Protein AF-A0A964ZCS0-F1 (afdb_monomer_lite)

Structure (mmCIF, N/CA/C/O backbone):
data_AF-A0A964ZCS0-F1
#
_entry.id   AF-A0A964ZCS0-F1
#
loop_
_atom_site.group_PDB
_atom_site.id
_atom_site.type_symbol
_atom_site.label_atom_id
_atom_site.label_alt_id
_atom_site.label_comp_id
_atom_site.label_asym_id
_atom_site.label_entity_id
_atom_site.label_seq_id
_atom_site.pdbx_PDB_ins_code
_atom_site.Cartn_x
_atom_site.Cartn_y
_atom_site.Cartn_z
_atom_site.occupancy
_atom_site.B_iso_or_equiv
_atom_site.auth_seq_id
_atom_site.auth_comp_id
_atom_site.auth_asym_id
_atom_site.auth_atom_id
_atom_site.pdbx_PDB_model_num
ATOM 1 N N . MET A 1 1 ? 7.874 3.738 20.735 1.00 86.56 1 MET A N 1
ATOM 2 C CA . MET A 1 1 ? 7.800 5.073 21.381 1.00 86.56 1 MET A CA 1
ATOM 3 C C . MET A 1 1 ? 7.587 6.123 20.305 1.00 86.56 1 MET A C 1
ATOM 5 O O . MET A 1 1 ? 8.047 5.892 19.193 1.00 86.56 1 MET A O 1
ATOM 9 N N . THR A 1 2 ? 6.931 7.241 20.609 1.00 87.62 2 THR A N 1
ATOM 10 C CA . THR A 1 2 ? 6.840 8.376 19.676 1.00 87.62 2 THR A CA 1
ATOM 11 C C . THR A 1 2 ? 7.789 9.468 20.145 1.00 87.62 2 THR A C 1
ATOM 13 O O . THR A 1 2 ? 7.689 9.924 21.282 1.00 87.62 2 THR A O 1
ATOM 16 N N . VAL A 1 3 ? 8.724 9.862 19.288 1.00 92.19 3 VAL A N 1
ATOM 17 C 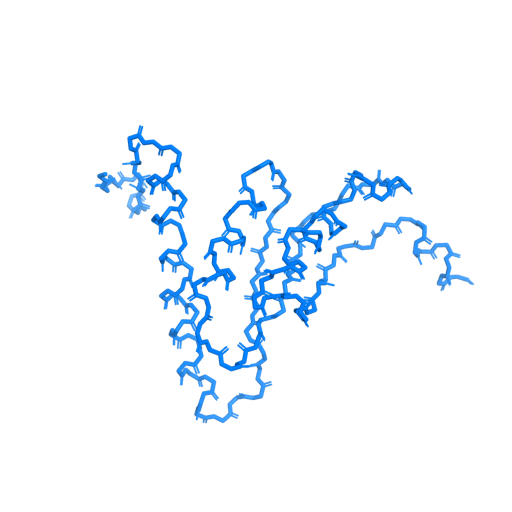CA . VAL A 1 3 ? 9.608 11.017 19.491 1.00 92.19 3 VAL A CA 1
ATOM 18 C C . VAL A 1 3 ? 9.219 12.117 18.509 1.00 92.19 3 VAL A C 1
ATOM 20 O O . VAL A 1 3 ? 8.505 11.849 17.549 1.00 92.19 3 VAL A O 1
ATOM 23 N N . HIS A 1 4 ? 9.665 13.350 18.733 1.00 93.94 4 HIS A N 1
ATOM 24 C CA . HIS A 1 4 ? 9.424 14.449 17.798 1.00 93.94 4 HIS A CA 1
ATOM 25 C C . HIS A 1 4 ? 10.750 14.909 17.195 1.00 93.94 4 HIS A C 1
ATOM 27 O O . HIS A 1 4 ? 11.667 15.268 17.932 1.00 93.94 4 HIS A O 1
ATOM 33 N N . ILE A 1 5 ? 10.850 14.911 15.865 1.00 92.12 5 ILE A N 1
ATOM 34 C CA . ILE A 1 5 ? 12.008 15.434 15.127 1.00 92.12 5 ILE A CA 1
ATOM 35 C C . ILE A 1 5 ? 11.537 16.659 14.349 1.00 92.12 5 ILE A C 1
ATOM 37 O O . ILE A 1 5 ? 10.645 16.549 13.514 1.00 92.12 5 ILE A O 1
ATOM 41 N N . ALA A 1 6 ? 12.092 17.837 14.658 1.00 93.19 6 ALA A N 1
ATOM 42 C CA . ALA A 1 6 ? 11.675 19.115 14.063 1.00 93.19 6 ALA A CA 1
ATOM 43 C C . ALA A 1 6 ? 10.144 19.353 14.112 1.00 93.19 6 ALA A C 1
ATOM 45 O O . ALA A 1 6 ? 9.550 19.857 13.165 1.00 93.19 6 ALA A O 1
ATOM 46 N N . GLY A 1 7 ? 9.492 18.938 15.205 1.00 91.25 7 GLY A N 1
ATOM 47 C CA . GLY A 1 7 ? 8.036 19.041 15.382 1.00 91.25 7 GLY A CA 1
ATOM 48 C C . GLY A 1 7 ? 7.213 17.931 14.715 1.00 91.25 7 GLY A C 1
ATOM 49 O O . GLY A 1 7 ? 6.015 17.848 14.956 1.00 91.25 7 GLY A O 1
ATOM 50 N N . THR A 1 8 ? 7.837 17.041 13.940 1.00 89.69 8 THR A N 1
ATOM 51 C CA . THR A 1 8 ? 7.158 15.915 13.282 1.00 89.69 8 THR A CA 1
ATOM 52 C C . THR A 1 8 ? 7.147 14.688 14.197 1.00 89.69 8 THR A C 1
ATOM 54 O O . THR A 1 8 ? 8.209 14.335 14.723 1.00 89.69 8 THR A O 1
ATOM 57 N N . PRO A 1 9 ? 5.998 14.014 14.396 1.00 88.81 9 PRO A N 1
ATOM 58 C CA . PRO A 1 9 ? 5.947 12.775 15.159 1.00 88.81 9 PRO A CA 1
ATOM 59 C C . PRO A 1 9 ? 6.680 11.654 14.413 1.00 88.81 9 PRO A C 1
ATOM 61 O O . PRO A 1 9 ? 6.459 11.416 13.228 1.00 88.81 9 PRO A O 1
ATOM 64 N N . VAL A 1 10 ? 7.552 10.947 15.124 1.00 90.50 10 VAL A N 1
ATOM 65 C CA . VAL A 1 10 ? 8.344 9.827 14.615 1.00 90.50 10 VAL A CA 1
ATOM 66 C C . VAL A 1 10 ? 8.138 8.628 15.526 1.00 90.50 10 VAL A C 1
ATOM 68 O O . VAL A 1 10 ? 8.462 8.659 16.716 1.00 90.50 10 VAL A O 1
ATOM 71 N N . HIS A 1 11 ? 7.613 7.547 14.961 1.00 90.56 11 HIS A N 1
ATOM 72 C CA . HIS A 1 11 ? 7.445 6.286 15.669 1.00 90.56 11 HIS A CA 1
ATOM 73 C C . HIS A 1 11 ? 8.723 5.449 15.587 1.00 90.56 11 HIS A C 1
ATOM 75 O O . HIS A 1 11 ? 9.178 5.087 14.506 1.00 90.56 11 HIS A O 1
ATOM 81 N N . VAL A 1 12 ? 9.282 5.107 16.748 1.00 92.50 12 VAL A N 1
ATOM 82 C CA . VAL A 1 12 ? 10.422 4.192 16.878 1.00 92.50 12 VAL A CA 1
ATOM 83 C C . VAL A 1 12 ? 9.922 2.872 17.464 1.00 92.50 12 VAL A C 1
ATOM 85 O O . VAL A 1 12 ? 9.535 2.812 18.641 1.00 92.50 12 VAL A O 1
ATOM 88 N N . GLY A 1 13 ? 9.886 1.839 16.621 1.00 92.38 13 GLY A N 1
ATOM 89 C CA . GLY A 1 13 ? 9.605 0.452 17.002 1.00 92.38 13 GLY A CA 1
ATOM 90 C C . GLY A 1 13 ? 10.852 -0.253 17.540 1.00 92.38 13 GLY A C 1
ATOM 91 O O . GLY A 1 13 ? 11.973 0.154 17.235 1.00 92.38 13 GLY A O 1
ATOM 92 N N . LYS A 1 14 ? 10.673 -1.295 18.359 1.00 94.38 14 LYS A N 1
ATOM 93 C CA . LYS A 1 14 ? 11.784 -2.148 18.821 1.00 94.38 14 LYS A CA 1
ATOM 94 C C . LYS A 1 14 ? 12.122 -3.220 17.788 1.00 94.38 14 LYS A C 1
ATOM 96 O O . LYS A 1 14 ? 13.258 -3.680 17.734 1.00 94.38 14 LYS A O 1
ATOM 101 N N . THR A 1 15 ? 11.134 -3.611 16.989 1.00 94.19 15 THR A N 1
ATOM 102 C CA . THR A 1 15 ? 11.239 -4.615 15.928 1.00 94.19 15 THR A CA 1
ATOM 103 C C . THR A 1 15 ? 10.761 -4.048 14.592 1.00 94.19 15 THR A C 1
ATOM 105 O O . THR A 1 15 ? 10.163 -2.970 14.522 1.00 94.19 15 THR A O 1
ATOM 108 N N . ARG A 1 16 ? 11.006 -4.795 13.512 1.00 91.00 16 ARG A N 1
ATOM 109 C CA . ARG A 1 16 ? 10.430 -4.495 12.197 1.00 91.00 16 ARG A CA 1
ATOM 110 C C . ARG A 1 16 ? 8.903 -4.566 12.246 1.00 91.00 16 ARG A C 1
ATOM 112 O O . ARG A 1 16 ? 8.232 -3.722 11.659 1.00 91.00 16 ARG A O 1
ATOM 119 N N . GLU A 1 17 ? 8.371 -5.561 12.943 1.00 92.75 17 GLU A N 1
ATOM 120 C CA . GLU A 1 17 ? 6.941 -5.811 13.095 1.00 92.75 17 GLU A CA 1
ATOM 121 C C . GLU A 1 17 ? 6.247 -4.652 13.816 1.00 92.75 17 GLU A C 1
ATOM 123 O O . GLU A 1 17 ? 5.177 -4.231 13.384 1.00 92.75 17 GLU A O 1
ATOM 128 N N . ASP A 1 18 ? 6.884 -4.064 14.835 1.00 92.62 18 ASP A N 1
ATOM 129 C CA . ASP A 1 18 ? 6.360 -2.880 15.526 1.00 92.62 18 ASP A CA 1
ATOM 130 C C . ASP A 1 18 ? 6.187 -1.701 14.557 1.00 92.62 18 ASP A C 1
ATOM 132 O O . ASP A 1 18 ? 5.170 -1.006 14.583 1.00 92.62 18 ASP A O 1
ATOM 136 N N . VAL A 1 19 ? 7.183 -1.474 13.689 1.00 92.81 19 VAL A N 1
ATOM 137 C CA . VAL A 1 19 ? 7.153 -0.391 12.695 1.00 92.81 19 VAL A CA 1
ATOM 138 C C . VAL A 1 19 ? 6.084 -0.660 11.636 1.00 92.81 19 VAL A C 1
ATOM 140 O O . VAL A 1 19 ? 5.314 0.241 11.309 1.00 92.81 19 VAL A O 1
ATOM 143 N N . LEU A 1 20 ? 5.995 -1.896 11.131 1.00 93.69 20 LEU A N 1
ATOM 144 C CA . LEU A 1 20 ? 4.974 -2.291 10.158 1.00 93.69 20 LEU A CA 1
ATOM 145 C C . LEU A 1 20 ? 3.560 -2.158 10.728 1.00 93.69 20 LEU A C 1
ATOM 147 O O . LEU A 1 20 ? 2.685 -1.623 10.051 1.00 93.69 20 LEU A O 1
ATOM 151 N N . SER A 1 21 ? 3.338 -2.598 11.968 1.00 93.94 21 SER A N 1
ATOM 152 C CA . SER A 1 21 ? 2.037 -2.494 12.630 1.00 93.94 21 SER A CA 1
ATOM 153 C C . SER A 1 21 ? 1.635 -1.036 12.834 1.00 93.94 21 SER A C 1
ATOM 155 O O . SER A 1 21 ? 0.498 -0.678 12.535 1.00 93.94 21 SER A O 1
ATOM 157 N N . ALA A 1 22 ? 2.554 -0.187 13.305 1.00 93.75 22 ALA A N 1
ATOM 158 C CA . ALA A 1 22 ? 2.283 1.237 13.488 1.00 93.75 22 ALA A CA 1
ATOM 159 C C . ALA A 1 22 ? 1.950 1.922 12.154 1.00 93.75 22 ALA A C 1
ATOM 161 O O . ALA A 1 22 ? 0.925 2.589 12.053 1.00 93.75 22 ALA A O 1
ATOM 162 N N . ALA A 1 23 ? 2.760 1.697 11.114 1.00 94.25 23 ALA A N 1
ATOM 163 C CA . ALA A 1 23 ? 2.520 2.259 9.786 1.00 94.25 23 ALA A CA 1
ATOM 164 C C . ALA A 1 23 ? 1.191 1.778 9.179 1.00 94.25 23 ALA A C 1
ATOM 166 O O . ALA A 1 23 ? 0.458 2.573 8.596 1.00 94.25 23 ALA A O 1
ATOM 167 N N . THR A 1 24 ? 0.856 0.494 9.354 1.00 95.75 24 THR A N 1
ATOM 168 C CA . THR A 1 24 ? -0.416 -0.081 8.890 1.00 95.75 24 THR A CA 1
ATOM 169 C C . THR A 1 24 ? -1.599 0.635 9.532 1.00 95.75 24 THR A C 1
ATOM 171 O O . THR A 1 24 ? -2.494 1.089 8.823 1.00 95.75 24 THR A O 1
ATOM 174 N N . LEU A 1 25 ? -1.583 0.792 10.859 1.00 94.69 25 LEU A N 1
ATOM 175 C CA . LEU A 1 25 ? -2.644 1.488 11.588 1.00 94.69 25 LEU A CA 1
ATOM 176 C C . LEU A 1 25 ? -2.780 2.943 11.135 1.00 94.69 25 LEU A C 1
ATOM 178 O O . LEU A 1 25 ? -3.888 3.374 10.839 1.00 94.69 25 LEU A O 1
ATOM 182 N N . THR A 1 26 ? -1.667 3.667 10.986 1.00 93.44 26 THR A N 1
ATOM 183 C CA . THR A 1 26 ? -1.687 5.057 10.505 1.00 93.44 26 THR A CA 1
ATOM 184 C C . THR A 1 26 ? -2.342 5.181 9.127 1.00 93.44 26 THR A C 1
ATOM 186 O O . THR A 1 26 ? -3.145 6.087 8.906 1.00 93.44 26 THR A O 1
ATOM 189 N N . VAL A 1 27 ? -2.046 4.264 8.200 1.00 93.88 27 VAL A N 1
ATOM 190 C CA . VAL A 1 27 ? -2.673 4.272 6.868 1.00 93.88 27 VAL A CA 1
ATOM 191 C C . VAL A 1 27 ? -4.164 3.945 6.950 1.00 93.88 27 VAL A C 1
ATOM 193 O O . VAL A 1 27 ? -4.962 4.603 6.285 1.00 93.88 27 VAL A O 1
ATOM 196 N N . LEU A 1 28 ? -4.561 2.966 7.766 1.00 93.81 28 LEU A N 1
ATOM 197 C CA . LEU A 1 28 ? -5.970 2.592 7.931 1.00 93.81 28 LEU A CA 1
ATOM 198 C C . LEU A 1 28 ? -6.796 3.716 8.573 1.00 93.81 28 LEU A C 1
ATOM 200 O O . LEU A 1 28 ? -7.914 3.977 8.134 1.00 93.81 28 LEU A O 1
ATOM 204 N N . GLU A 1 29 ? -6.246 4.416 9.565 1.00 92.44 29 GLU A N 1
ATOM 205 C CA . GLU A 1 29 ? -6.890 5.572 10.201 1.00 92.44 29 GLU A CA 1
ATOM 206 C C . GLU A 1 29 ? -7.096 6.721 9.206 1.00 92.44 29 GLU A C 1
ATOM 208 O O . GLU A 1 29 ? -8.196 7.276 9.118 1.00 92.44 29 GLU A O 1
ATOM 213 N N . ALA A 1 30 ? -6.072 7.036 8.403 1.00 89.62 30 ALA A N 1
ATOM 214 C CA . ALA A 1 30 ? -6.171 8.035 7.341 1.00 89.62 30 ALA A CA 1
ATOM 215 C C . ALA A 1 30 ? -7.207 7.630 6.278 1.00 89.62 30 ALA A C 1
ATOM 217 O O . ALA A 1 30 ? -8.071 8.425 5.910 1.00 89.62 30 ALA A O 1
ATOM 218 N N . ALA A 1 31 ? -7.184 6.367 5.842 1.00 89.88 31 ALA A N 1
ATOM 219 C CA . ALA A 1 31 ? -8.148 5.838 4.885 1.00 89.88 31 ALA A CA 1
ATOM 220 C C . ALA A 1 31 ? -9.586 5.893 5.417 1.00 89.88 31 ALA A C 1
ATOM 222 O O . ALA A 1 31 ? -10.505 6.227 4.672 1.00 89.88 31 ALA A O 1
ATOM 223 N N . GLN A 1 32 ? -9.802 5.610 6.704 1.00 88.88 32 GLN A N 1
ATOM 224 C CA . GLN A 1 32 ? -11.131 5.684 7.301 1.00 88.88 32 GLN A CA 1
ATOM 225 C C . GLN A 1 32 ? -11.675 7.120 7.330 1.00 88.88 32 GLN A C 1
ATOM 227 O O . GLN A 1 32 ? -12.880 7.311 7.145 1.00 88.88 32 GLN A O 1
ATOM 232 N N . ALA A 1 33 ? -10.822 8.122 7.559 1.00 83.50 33 ALA A N 1
ATOM 233 C CA . ALA A 1 33 ? -11.218 9.527 7.490 1.00 83.50 33 ALA A CA 1
ATOM 234 C C . ALA A 1 33 ? -11.659 9.918 6.068 1.00 83.50 33 ALA A C 1
ATOM 236 O O . ALA A 1 33 ? -12.746 10.475 5.900 1.00 83.50 33 ALA A O 1
ATOM 237 N N . GLU A 1 34 ? -10.879 9.533 5.054 1.00 83.38 34 GLU A N 1
ATOM 238 C CA . GLU A 1 34 ? -11.197 9.764 3.638 1.00 83.38 34 GLU A CA 1
ATOM 239 C C . GLU A 1 34 ? -12.486 9.046 3.216 1.00 83.38 34 GLU A C 1
ATOM 241 O O . GLU A 1 34 ? -13.403 9.648 2.665 1.00 83.38 34 GLU A O 1
ATOM 246 N N . LEU A 1 35 ? -12.631 7.762 3.547 1.00 84.44 35 LEU A N 1
ATOM 247 C CA . LEU A 1 35 ? -13.816 6.972 3.198 1.00 84.44 35 LEU A CA 1
ATOM 248 C C . LEU A 1 35 ? -15.101 7.499 3.852 1.00 84.44 35 LEU A C 1
ATOM 250 O O . LEU A 1 35 ? -16.166 7.455 3.235 1.00 84.44 35 LEU A O 1
ATOM 254 N N . LYS A 1 36 ? -15.022 8.034 5.078 1.00 81.00 36 LYS A N 1
ATOM 255 C CA . LYS A 1 36 ? -16.155 8.733 5.708 1.00 81.00 36 LYS A CA 1
ATOM 256 C C . LYS A 1 36 ? -16.528 10.002 4.942 1.00 81.00 36 LYS A C 1
ATOM 258 O O . LYS A 1 36 ? -17.716 10.279 4.798 1.00 81.00 36 LYS A O 1
ATOM 263 N N . ALA A 1 37 ? -15.542 10.742 4.434 1.00 73.25 37 ALA A N 1
ATOM 264 C CA . ALA A 1 37 ? -15.780 11.916 3.600 1.00 73.25 37 ALA A CA 1
ATOM 265 C C . ALA A 1 37 ? -16.379 11.546 2.229 1.00 73.25 37 ALA A C 1
ATOM 267 O O . ALA A 1 37 ? -17.210 12.283 1.714 1.00 73.25 37 ALA A O 1
ATOM 268 N N . LEU A 1 38 ? -16.047 10.384 1.660 1.00 72.25 38 LEU A N 1
ATOM 269 C CA . LEU A 1 38 ? -16.629 9.919 0.392 1.00 72.25 38 LEU A CA 1
ATOM 270 C C . LEU A 1 38 ? -18.122 9.576 0.501 1.00 72.25 38 LEU A C 1
ATOM 272 O O . LEU A 1 38 ? -18.893 9.839 -0.424 1.00 72.25 38 LEU A O 1
ATOM 276 N N . GLY A 1 39 ? -18.556 9.077 1.663 1.00 62.06 39 GLY A N 1
ATOM 277 C CA . GLY A 1 39 ? -19.964 8.792 1.960 1.00 62.06 39 GLY A CA 1
ATOM 278 C C . GLY A 1 39 ? -20.902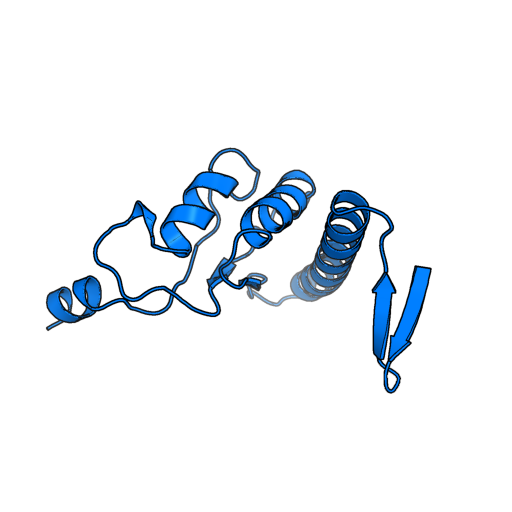 10.009 1.905 1.00 62.06 39 GLY A C 1
ATOM 279 O O . GLY A 1 39 ? -22.116 9.826 1.966 1.00 62.06 39 GLY A O 1
ATOM 280 N N . THR A 1 40 ? -20.378 11.235 1.767 1.00 61.66 40 THR A N 1
ATOM 281 C CA . THR A 1 40 ? -21.167 12.478 1.679 1.00 61.66 40 THR A CA 1
ATOM 282 C C . THR A 1 40 ? -21.383 12.992 0.247 1.00 61.66 40 THR A C 1
ATOM 284 O O . THR A 1 40 ? -21.898 14.094 0.073 1.00 61.66 40 THR A O 1
ATOM 287 N N . GLY A 1 41 ? -21.072 12.191 -0.784 1.00 55.41 41 GLY A N 1
ATOM 288 C CA . GLY A 1 41 ? -21.437 12.487 -2.182 1.00 55.41 41 GLY A CA 1
ATOM 289 C C . GLY A 1 41 ? -20.264 12.665 -3.151 1.00 55.41 41 GLY A C 1
ATOM 290 O O . GLY A 1 41 ? -20.462 13.127 -4.274 1.00 55.41 41 GLY A O 1
ATOM 291 N N . SER A 1 42 ? -19.047 12.296 -2.749 1.00 59.22 42 SER A N 1
ATOM 292 C CA . SER A 1 42 ? -17.880 12.279 -3.632 1.00 59.22 42 SER A CA 1
ATOM 293 C C . SER A 1 42 ? -17.743 10.909 -4.304 1.00 59.22 42 SER A C 1
ATOM 295 O O . SER A 1 42 ? -17.614 9.887 -3.638 1.00 59.22 42 SER A O 1
ATOM 297 N N . HIS A 1 43 ? -17.733 10.882 -5.640 1.00 60.09 43 HIS A N 1
ATOM 298 C CA . HIS A 1 43 ? -17.473 9.677 -6.443 1.00 60.09 43 HIS A CA 1
ATOM 299 C C . HIS A 1 43 ? -15.985 9.279 -6.496 1.00 60.09 43 HIS A C 1
ATOM 301 O O . HIS A 1 43 ? -15.588 8.481 -7.346 1.00 60.09 43 HIS A O 1
ATOM 307 N N . GLN A 1 44 ? -15.130 9.855 -5.650 1.00 72.69 44 GLN A N 1
ATOM 308 C CA . GLN A 1 44 ? -13.696 9.598 -5.723 1.00 72.69 44 GLN A CA 1
ATOM 309 C C . GLN A 1 44 ? -13.346 8.259 -5.069 1.00 72.69 44 GLN A C 1
ATOM 311 O O . GLN A 1 44 ? -13.778 7.940 -3.968 1.00 72.69 44 GLN A O 1
ATOM 316 N N . THR A 1 45 ? -12.557 7.447 -5.765 1.00 80.50 45 THR A N 1
ATOM 317 C CA . THR A 1 45 ? -11.963 6.235 -5.195 1.00 80.50 45 THR A CA 1
ATOM 318 C C . THR A 1 45 ? -10.751 6.642 -4.353 1.00 80.50 45 THR A C 1
ATOM 320 O O . THR A 1 45 ? -9.933 7.428 -4.842 1.00 80.50 45 THR A O 1
ATOM 323 N N . PRO A 1 46 ? -10.589 6.130 -3.118 1.00 87.62 46 PRO A N 1
ATOM 324 C CA . PRO A 1 46 ? -9.399 6.421 -2.330 1.00 87.62 46 PRO A CA 1
ATOM 325 C C . PRO A 1 46 ? -8.154 5.938 -3.078 1.00 87.62 46 PRO A C 1
ATOM 327 O O . PRO A 1 46 ? -8.191 4.943 -3.803 1.00 87.62 46 PRO A O 1
ATOM 330 N N . SER A 1 47 ? -7.046 6.649 -2.917 1.00 90.88 47 SER A N 1
ATOM 331 C CA . SER A 1 47 ? -5.779 6.297 -3.555 1.00 90.88 47 SER A CA 1
ATOM 332 C C . SER A 1 47 ? -4.691 6.151 -2.504 1.00 90.88 47 SER A C 1
ATOM 334 O O . SER A 1 47 ? -4.619 6.947 -1.572 1.00 90.88 47 SER A O 1
ATOM 336 N N . ILE A 1 48 ? -3.844 5.135 -2.659 1.00 93.81 48 ILE A N 1
ATOM 337 C CA . ILE A 1 48 ? -2.678 4.913 -1.804 1.00 93.81 48 ILE A CA 1
ATOM 338 C C . ILE A 1 48 ? -1.445 4.972 -2.695 1.00 93.81 48 ILE A C 1
ATOM 340 O O . ILE A 1 48 ? -1.286 4.146 -3.594 1.00 93.81 48 ILE A O 1
ATOM 344 N N . VAL A 1 49 ? -0.575 5.948 -2.436 1.00 94.44 49 VAL A N 1
ATOM 345 C CA . VAL A 1 49 ? 0.726 6.040 -3.102 1.00 94.44 49 VAL A CA 1
ATOM 346 C C . VAL A 1 49 ? 1.729 5.185 -2.335 1.00 94.44 49 VAL A C 1
ATOM 348 O O . VAL A 1 49 ? 1.859 5.325 -1.120 1.00 94.44 49 VAL A O 1
ATOM 351 N N . VAL A 1 50 ? 2.430 4.295 -3.031 1.00 94.56 50 VAL A N 1
ATOM 352 C CA . VAL A 1 50 ? 3.398 3.362 -2.446 1.00 94.56 50 VAL A CA 1
ATOM 353 C C . VAL A 1 50 ? 4.721 3.426 -3.200 1.00 94.56 50 VAL A C 1
ATOM 355 O O . VAL A 1 50 ? 4.743 3.536 -4.423 1.00 94.56 50 VAL A O 1
ATOM 358 N N . SER A 1 51 ? 5.834 3.357 -2.477 1.00 92.00 51 SER A N 1
ATOM 359 C CA . SER A 1 51 ? 7.168 3.310 -3.081 1.00 92.00 51 SER A CA 1
ATOM 360 C C . SER A 1 51 ? 7.616 1.887 -3.367 1.00 92.00 51 SER A C 1
ATOM 362 O O . SER A 1 51 ? 7.137 0.944 -2.736 1.00 92.00 51 SER A O 1
ATOM 364 N N . GLY A 1 52 ? 8.614 1.717 -4.231 1.00 87.38 52 GLY A N 1
ATOM 365 C CA . GLY A 1 52 ? 9.349 0.454 -4.298 1.00 87.38 52 GLY A CA 1
ATOM 366 C C . GLY A 1 52 ? 10.069 0.089 -2.985 1.00 87.38 52 GLY A C 1
ATOM 367 O O . GLY A 1 52 ? 10.034 0.813 -1.984 1.00 87.38 52 GLY A O 1
ATOM 368 N N . GLY A 1 53 ? 10.779 -1.043 -3.009 1.00 87.81 53 GLY A N 1
ATOM 369 C CA . GLY A 1 53 ? 11.685 -1.477 -1.940 1.00 87.81 53 GLY A CA 1
ATOM 370 C C . GLY A 1 53 ? 11.155 -2.621 -1.072 1.00 87.81 53 GLY A C 1
ATOM 371 O O . GLY A 1 53 ? 9.959 -2.867 -0.974 1.00 87.81 53 GLY A O 1
ATOM 372 N N . ALA A 1 54 ? 12.071 -3.319 -0.395 1.00 86.56 54 ALA A N 1
ATOM 373 C CA . ALA A 1 54 ? 11.810 -4.615 0.248 1.00 86.56 54 ALA A CA 1
ATOM 374 C C . ALA A 1 54 ? 10.790 -4.590 1.408 1.00 86.56 54 ALA A C 1
ATOM 376 O O . ALA A 1 54 ? 10.289 -5.637 1.827 1.00 86.56 54 ALA A O 1
ATOM 377 N N . THR A 1 55 ? 10.497 -3.414 1.967 1.00 90.62 55 THR A N 1
ATOM 378 C CA . THR A 1 55 ? 9.542 -3.268 3.076 1.00 90.62 55 THR A CA 1
ATOM 379 C C . THR A 1 55 ? 8.114 -3.062 2.578 1.00 90.62 55 THR A C 1
ATOM 381 O O . THR A 1 55 ? 7.185 -3.564 3.217 1.00 90.62 55 THR A O 1
ATOM 384 N N . THR A 1 56 ? 7.929 -2.375 1.444 1.00 91.88 56 THR A N 1
ATOM 385 C CA . THR A 1 56 ? 6.605 -2.001 0.928 1.00 91.88 56 THR A CA 1
ATOM 386 C C . THR A 1 56 ? 5.675 -3.195 0.759 1.00 91.88 56 THR A C 1
ATOM 388 O O . THR A 1 56 ? 4.545 -3.108 1.239 1.00 91.88 56 THR A O 1
ATOM 391 N N . PRO A 1 57 ? 6.095 -4.331 0.170 1.00 90.25 57 PRO A N 1
ATOM 392 C CA . PRO A 1 57 ? 5.161 -5.423 -0.048 1.00 90.25 57 PRO A CA 1
ATOM 393 C C . PRO A 1 57 ? 4.573 -5.995 1.245 1.00 90.25 57 PRO A C 1
ATOM 395 O O . PRO A 1 57 ? 3.384 -6.301 1.301 1.00 90.25 57 PRO A O 1
ATOM 398 N N . ALA A 1 58 ? 5.378 -6.082 2.310 1.00 91.56 58 ALA A N 1
ATOM 399 C CA . ALA A 1 58 ? 4.907 -6.528 3.620 1.00 91.56 58 ALA A CA 1
ATOM 400 C C . ALA A 1 58 ? 3.916 -5.530 4.242 1.00 91.56 58 ALA A C 1
ATOM 402 O O . ALA A 1 58 ? 2.901 -5.942 4.798 1.00 91.56 58 ALA A O 1
ATOM 403 N N . LEU A 1 59 ? 4.185 -4.227 4.112 1.00 94.88 59 LEU A N 1
ATOM 404 C CA . LEU A 1 59 ? 3.295 -3.175 4.603 1.00 94.88 59 LEU A CA 1
ATOM 405 C C . LEU A 1 59 ? 1.961 -3.162 3.847 1.00 94.88 59 LEU A C 1
ATOM 407 O O . LEU A 1 59 ? 0.903 -3.200 4.469 1.00 94.88 59 LEU A O 1
ATOM 411 N N . VAL A 1 60 ? 1.993 -3.164 2.512 1.00 95.19 60 VAL A N 1
ATOM 412 C CA . VAL A 1 60 ? 0.769 -3.170 1.696 1.00 95.19 60 VAL A CA 1
ATOM 413 C C . VAL A 1 60 ? -0.040 -4.435 1.947 1.00 95.19 60 VAL A C 1
ATOM 415 O O . VAL A 1 60 ? -1.265 -4.373 2.017 1.00 95.19 60 VAL A O 1
ATOM 418 N N . ARG A 1 61 ? 0.625 -5.577 2.151 1.00 94.25 61 ARG A N 1
ATOM 419 C CA . ARG A 1 61 ? -0.060 -6.811 2.526 1.00 94.25 61 ARG A CA 1
ATOM 420 C C . ARG A 1 61 ? -0.774 -6.690 3.872 1.00 94.25 61 ARG A C 1
ATOM 422 O O . ARG A 1 61 ? -1.938 -7.065 3.951 1.00 94.25 61 ARG A O 1
ATOM 429 N N . ALA A 1 62 ? -0.115 -6.136 4.890 1.00 95.00 62 ALA A N 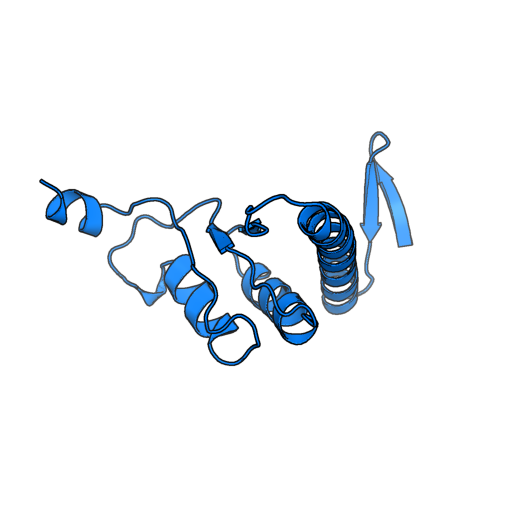1
ATOM 430 C CA . ALA A 1 62 ? -0.720 -5.925 6.205 1.00 95.00 62 ALA A CA 1
ATOM 431 C C . ALA A 1 62 ? -1.926 -4.968 6.148 1.00 95.00 62 ALA A C 1
ATOM 433 O O . ALA A 1 62 ? -2.952 -5.235 6.776 1.00 95.00 62 ALA A O 1
ATOM 434 N N . ILE A 1 63 ? -1.834 -3.898 5.348 1.00 96.06 63 ILE A N 1
ATOM 435 C CA . ILE A 1 63 ? -2.951 -2.976 5.089 1.00 96.06 63 ILE A CA 1
ATOM 436 C C . ILE A 1 63 ? -4.102 -3.715 4.406 1.00 96.06 63 ILE A C 1
ATOM 438 O O . ILE A 1 63 ? -5.239 -3.615 4.857 1.00 96.06 63 ILE A O 1
ATOM 442 N N . ALA A 1 64 ? -3.808 -4.475 3.350 1.00 95.69 64 ALA A N 1
ATOM 443 C CA . ALA A 1 64 ? -4.813 -5.210 2.596 1.00 95.69 64 ALA A CA 1
ATOM 444 C C . ALA A 1 64 ? -5.539 -6.242 3.465 1.00 95.69 64 ALA A C 1
ATOM 446 O O . ALA A 1 64 ? -6.762 -6.309 3.437 1.00 95.69 64 ALA A O 1
ATOM 447 N N . ASP A 1 65 ? -4.802 -7.025 4.257 1.00 95.56 65 ASP A N 1
ATOM 448 C CA . ASP A 1 65 ? -5.377 -8.049 5.136 1.00 95.56 65 ASP A CA 1
ATOM 449 C C . ASP A 1 65 ? -6.236 -7.436 6.262 1.00 95.56 65 ASP A C 1
ATOM 451 O O . ASP A 1 65 ? -7.171 -8.075 6.742 1.00 95.56 65 ASP A O 1
ATOM 455 N N . SER A 1 66 ? -5.963 -6.184 6.642 1.00 95.50 66 SER A N 1
ATOM 456 C CA . SER A 1 66 ? -6.731 -5.421 7.638 1.00 95.50 66 SER A CA 1
ATOM 457 C C . SER A 1 66 ? -7.832 -4.548 7.017 1.00 95.50 66 SER A C 1
ATOM 459 O O . SER A 1 66 ? -8.484 -3.768 7.714 1.00 95.50 66 SER A O 1
ATOM 461 N N . TRP A 1 67 ? -8.030 -4.620 5.698 1.00 93.94 67 TRP A N 1
ATOM 462 C CA . TRP A 1 67 ? -8.991 -3.780 4.998 1.00 93.94 67 TRP A CA 1
ATOM 463 C C . TRP A 1 67 ? -10.408 -4.335 5.140 1.00 93.94 67 TRP A C 1
ATOM 465 O O . TRP A 1 67 ? -10.715 -5.440 4.693 1.00 93.94 67 TRP A O 1
ATOM 475 N N . HIS A 1 68 ? -11.300 -3.542 5.733 1.00 89.81 68 HIS A N 1
ATOM 476 C CA . HIS A 1 68 ? -12.694 -3.934 5.983 1.00 89.81 68 HIS A CA 1
ATOM 477 C C . HIS A 1 68 ? -13.714 -3.075 5.227 1.00 89.81 68 HIS A C 1
ATOM 479 O O . HIS A 1 68 ? -14.919 -3.178 5.459 1.00 89.81 68 HIS A O 1
ATOM 485 N N . HIS A 1 69 ? -13.249 -2.213 4.323 1.00 87.12 69 HIS A N 1
ATOM 486 C CA . HIS A 1 69 ? -14.118 -1.344 3.542 1.00 87.12 69 HIS A CA 1
ATOM 487 C C . HIS A 1 69 ? -14.491 -1.994 2.210 1.00 87.12 69 HIS A C 1
ATOM 489 O O . HIS A 1 69 ? -13.648 -2.577 1.536 1.00 87.12 69 HIS A O 1
ATOM 495 N N . ALA A 1 70 ? -15.756 -1.850 1.805 1.00 87.69 70 ALA A N 1
ATOM 496 C CA . ALA A 1 70 ? -16.238 -2.368 0.523 1.00 87.69 70 ALA A CA 1
ATOM 497 C C . ALA A 1 70 ? -15.605 -1.654 -0.685 1.00 87.69 70 ALA A C 1
ATOM 499 O O . ALA A 1 70 ? -15.469 -2.240 -1.754 1.00 87.69 70 ALA A O 1
ATOM 500 N N . ILE A 1 71 ? -15.225 -0.384 -0.518 1.00 88.88 71 ILE A N 1
ATOM 501 C CA . ILE A 1 71 ? -14.542 0.393 -1.551 1.00 88.88 71 ILE A CA 1
ATOM 502 C C . ILE A 1 71 ? -13.057 0.037 -1.506 1.00 88.88 71 ILE A C 1
ATOM 504 O O . ILE A 1 71 ? -12.401 0.220 -0.478 1.00 88.88 71 ILE A O 1
ATOM 508 N N . LEU A 1 72 ? -12.538 -0.460 -2.626 1.00 91.38 72 LEU A N 1
ATOM 509 C CA . LEU A 1 72 ? -11.116 -0.734 -2.801 1.00 91.38 72 LEU A CA 1
ATOM 510 C C . LEU A 1 72 ? -10.369 0.533 -3.235 1.00 91.38 72 LEU A C 1
ATOM 512 O O . LEU A 1 72 ? -10.913 1.319 -4.016 1.00 91.38 72 LEU A O 1
ATOM 516 N N . PRO A 1 73 ? -9.130 0.747 -2.764 1.00 93.38 73 PRO A N 1
ATOM 517 C CA . PRO A 1 73 ? -8.317 1.854 -3.230 1.00 93.38 73 PRO A CA 1
ATOM 518 C C . PRO A 1 73 ? -7.695 1.587 -4.605 1.00 93.38 73 PRO A C 1
ATOM 520 O O . PRO A 1 73 ? -7.509 0.446 -5.027 1.00 93.38 73 PRO A O 1
ATOM 523 N N . THR A 1 74 ? -7.289 2.661 -5.279 1.00 93.94 74 THR A N 1
ATOM 524 C CA . THR A 1 74 ? -6.291 2.582 -6.355 1.00 93.94 74 THR A CA 1
ATOM 525 C C . THR A 1 74 ? -4.895 2.624 -5.737 1.00 93.94 74 THR A C 1
ATOM 527 O O . THR A 1 74 ? -4.586 3.527 -4.958 1.00 93.94 74 THR A O 1
ATOM 530 N N . LEU A 1 75 ? -4.044 1.657 -6.076 1.00 95.06 75 LEU A N 1
ATOM 531 C CA . LEU A 1 75 ? -2.641 1.637 -5.666 1.00 95.06 75 LEU A CA 1
ATOM 532 C C . LEU A 1 75 ? -1.812 2.354 -6.731 1.00 95.06 75 LEU A C 1
ATOM 534 O O . LEU A 1 75 ? -1.875 1.997 -7.905 1.00 95.06 75 LEU A O 1
ATOM 538 N N . ILE A 1 76 ? -1.046 3.363 -6.336 1.00 95.06 76 ILE A N 1
ATOM 539 C CA . ILE A 1 76 ? -0.230 4.173 -7.244 1.00 95.06 76 ILE A CA 1
ATOM 540 C C . ILE A 1 76 ? 1.229 4.009 -6.841 1.00 95.06 76 ILE A C 1
ATOM 542 O O . ILE A 1 76 ? 1.584 4.292 -5.702 1.00 95.06 76 ILE A O 1
ATOM 546 N N . LEU A 1 77 ? 2.088 3.572 -7.754 1.00 94.75 77 LEU A N 1
ATOM 547 C CA . LEU A 1 77 ? 3.521 3.546 -7.496 1.00 94.75 77 LEU A CA 1
ATOM 548 C C . LEU A 1 77 ? 4.118 4.945 -7.620 1.00 94.75 77 LEU A C 1
ATOM 550 O O . LEU A 1 77 ? 3.871 5.634 -8.609 1.00 94.75 77 LEU A O 1
ATOM 554 N N . SER A 1 78 ? 4.940 5.349 -6.650 1.00 95.12 78 SER A N 1
ATOM 555 C CA . SER A 1 78 ? 5.702 6.600 -6.751 1.00 95.12 78 SER A CA 1
ATOM 556 C C . SER A 1 78 ? 6.798 6.535 -7.812 1.00 95.12 78 SER A C 1
ATOM 558 O O . SER A 1 78 ? 7.166 7.556 -8.386 1.00 95.12 78 SER A O 1
ATOM 560 N N . ASP A 1 79 ? 7.338 5.341 -8.039 1.00 92.31 79 ASP A N 1
ATOM 561 C CA . ASP A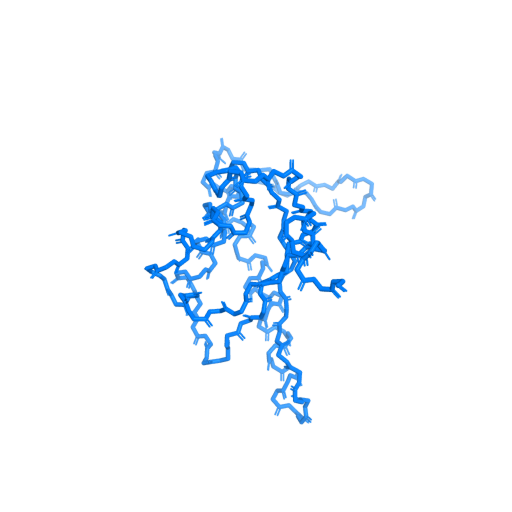 1 79 ? 8.460 5.071 -8.924 1.00 92.31 79 ASP A CA 1
ATOM 562 C C . ASP A 1 79 ? 8.370 3.652 -9.500 1.00 92.31 79 ASP A C 1
ATOM 564 O O . ASP A 1 79 ? 7.783 2.743 -8.908 1.00 92.31 79 ASP A O 1
ATOM 568 N N . GLU A 1 80 ? 8.984 3.453 -10.660 1.00 92.50 80 GLU A N 1
ATOM 569 C CA . GLU A 1 80 ? 9.122 2.146 -11.294 1.00 92.50 80 GLU A CA 1
ATOM 570 C C . GLU A 1 80 ? 10.551 1.988 -11.815 1.00 92.50 80 GLU A C 1
ATOM 572 O O . GLU A 1 80 ? 11.204 2.955 -12.220 1.00 92.50 80 GLU A O 1
ATOM 577 N N . ARG A 1 81 ? 11.062 0.758 -11.773 1.00 89.69 81 ARG A N 1
ATOM 578 C CA . ARG A 1 81 ? 12.351 0.421 -12.359 1.00 89.69 81 ARG A CA 1
ATOM 579 C C . ARG A 1 81 ? 12.215 0.415 -13.869 1.00 89.69 81 ARG A C 1
ATOM 581 O O . ARG A 1 81 ? 11.351 -0.255 -14.424 1.00 89.69 81 ARG A O 1
ATOM 588 N N . TRP A 1 82 ? 13.143 1.080 -14.542 1.00 87.56 82 TRP A N 1
ATOM 589 C CA . TRP A 1 82 ? 13.278 0.948 -15.985 1.00 87.56 82 TRP A CA 1
ATOM 590 C C . TRP A 1 82 ? 13.845 -0.437 -16.315 1.00 87.56 82 TRP A C 1
ATOM 592 O O . TRP A 1 82 ? 15.044 -0.684 -16.199 1.00 87.56 82 TRP A O 1
ATOM 602 N N . THR A 1 83 ? 12.960 -1.371 -16.659 1.00 84.62 83 THR A N 1
ATOM 603 C CA . THR A 1 83 ? 13.306 -2.770 -16.926 1.00 84.62 83 THR A CA 1
ATOM 604 C C . THR A 1 83 ? 12.290 -3.416 -17.861 1.00 84.62 83 THR A C 1
ATOM 606 O O . THR A 1 83 ? 11.108 -3.082 -17.836 1.00 84.62 83 THR A O 1
ATOM 609 N N . THR A 1 84 ? 12.742 -4.375 -18.667 1.00 83.50 84 THR A N 1
ATOM 610 C CA . THR A 1 84 ? 11.871 -5.281 -19.433 1.00 83.50 84 THR A CA 1
ATOM 611 C C . THR A 1 84 ? 11.642 -6.611 -18.715 1.00 83.50 84 THR A C 1
ATOM 613 O O . THR A 1 84 ? 10.787 -7.386 -19.138 1.00 83.50 84 THR A O 1
ATOM 616 N N . ASP A 1 85 ? 12.375 -6.880 -17.628 1.00 88.25 85 ASP A N 1
ATOM 617 C CA . ASP A 1 85 ? 12.190 -8.055 -16.776 1.00 88.25 85 ASP A CA 1
ATOM 618 C C . ASP A 1 85 ? 11.055 -7.804 -15.765 1.00 88.25 85 ASP A C 1
ATOM 620 O O . ASP A 1 85 ? 11.233 -7.006 -14.834 1.00 88.25 85 ASP A O 1
ATOM 624 N N . PRO A 1 86 ? 9.908 -8.506 -15.876 1.00 85.81 86 PRO A N 1
ATOM 625 C CA . PRO A 1 86 ? 8.785 -8.327 -14.960 1.00 85.81 86 PRO A CA 1
ATOM 626 C C . PRO A 1 86 ? 9.122 -8.673 -13.508 1.00 85.81 86 PRO A C 1
ATOM 628 O O . PRO A 1 86 ? 8.439 -8.214 -12.603 1.00 85.81 86 PRO A O 1
ATOM 631 N N . SER A 1 87 ? 10.145 -9.490 -13.244 1.00 86.69 87 SER A N 1
ATOM 632 C CA . SER A 1 87 ? 10.541 -9.823 -11.871 1.00 86.69 87 SER A CA 1
ATOM 633 C C . SER A 1 87 ? 11.181 -8.649 -11.126 1.00 86.69 87 SER A C 1
ATOM 635 O O . SER A 1 87 ? 11.194 -8.650 -9.898 1.00 86.69 87 SER A O 1
ATOM 637 N N . MET A 1 88 ? 11.656 -7.646 -11.868 1.00 88.25 88 MET A N 1
ATOM 638 C CA . MET A 1 88 ? 12.285 -6.439 -11.342 1.00 88.25 88 MET A CA 1
ATOM 639 C C . MET A 1 88 ? 11.312 -5.252 -11.271 1.00 88.25 88 MET A C 1
ATOM 641 O O . MET A 1 88 ? 11.651 -4.240 -10.666 1.00 88.25 88 MET A O 1
ATOM 645 N N . SER A 1 89 ? 10.122 -5.352 -11.874 1.00 90.31 89 SER A N 1
ATOM 646 C CA . SER A 1 89 ? 9.100 -4.299 -11.811 1.00 90.31 89 SER A CA 1
ATOM 647 C C . SER A 1 89 ? 8.458 -4.248 -10.424 1.00 90.31 89 SER A C 1
ATOM 649 O O . SER A 1 89 ? 7.937 -5.250 -9.927 1.00 90.31 89 SER A O 1
ATOM 651 N N . ASN A 1 90 ? 8.432 -3.055 -9.836 1.00 92.69 90 ASN A N 1
ATOM 652 C CA . ASN A 1 90 ? 7.730 -2.755 -8.595 1.00 92.69 90 ASN A CA 1
ATOM 653 C C . ASN A 1 90 ? 6.227 -3.067 -8.734 1.00 92.69 90 ASN A C 1
ATOM 655 O O . ASN A 1 90 ? 5.625 -3.606 -7.806 1.00 92.69 90 ASN A O 1
ATOM 659 N N . ALA A 1 91 ? 5.611 -2.777 -9.888 1.00 92.25 91 ALA A N 1
ATOM 660 C CA . ALA A 1 91 ? 4.185 -3.030 -10.126 1.00 92.25 91 ALA A CA 1
ATOM 661 C C . ALA A 1 91 ? 3.880 -4.520 -10.136 1.00 92.25 91 ALA A C 1
ATOM 663 O O . ALA A 1 91 ? 2.932 -4.984 -9.497 1.00 92.25 91 ALA A O 1
ATOM 664 N N . HIS A 1 92 ? 4.723 -5.278 -10.829 1.00 91.75 92 HIS A N 1
ATOM 665 C CA . HIS A 1 92 ? 4.586 -6.718 -10.901 1.00 91.75 92 HIS A CA 1
ATOM 666 C C . HIS A 1 92 ? 4.859 -7.385 -9.546 1.00 91.75 92 HIS A C 1
ATOM 668 O O . HIS A 1 92 ? 4.137 -8.308 -9.159 1.00 91.75 92 HIS A O 1
ATOM 674 N N . GLU A 1 93 ? 5.863 -6.910 -8.804 1.00 92.12 93 GLU A N 1
ATOM 675 C CA . GLU A 1 93 ? 6.129 -7.344 -7.435 1.00 92.12 93 GLU A CA 1
ATOM 676 C C . GLU A 1 93 ? 4.902 -7.089 -6.551 1.00 92.12 93 GLU A C 1
ATOM 678 O O . GLU A 1 93 ? 4.330 -8.036 -6.008 1.00 92.12 93 GLU A O 1
ATOM 683 N N . LEU A 1 94 ? 4.424 -5.844 -6.482 1.00 92.69 94 LEU A N 1
ATOM 684 C CA . LEU A 1 94 ? 3.270 -5.458 -5.674 1.00 92.69 94 LEU A CA 1
ATOM 685 C C . LEU A 1 94 ? 2.030 -6.301 -5.994 1.00 92.69 94 LEU A C 1
ATOM 687 O O . LEU A 1 94 ? 1.394 -6.829 -5.077 1.00 92.69 94 LEU A O 1
ATOM 691 N N . ALA A 1 95 ? 1.732 -6.496 -7.284 1.00 92.56 95 ALA A N 1
ATOM 692 C CA . ALA A 1 95 ? 0.610 -7.308 -7.747 1.00 92.56 95 ALA A CA 1
ATOM 693 C C . ALA A 1 95 ? 0.672 -8.745 -7.206 1.00 92.56 95 ALA A C 1
ATOM 695 O O . ALA A 1 95 ? -0.339 -9.295 -6.763 1.00 92.56 95 ALA A O 1
ATOM 696 N N . ARG A 1 96 ? 1.861 -9.366 -7.185 1.00 91.81 96 ARG A N 1
ATOM 697 C CA . ARG A 1 96 ? 2.041 -10.718 -6.629 1.00 91.81 96 ARG A CA 1
ATOM 698 C C . ARG A 1 96 ? 1.726 -10.769 -5.135 1.00 91.81 96 ARG A C 1
ATOM 700 O O . ARG A 1 96 ? 1.109 -11.737 -4.689 1.00 91.81 96 ARG A O 1
ATOM 707 N N . TYR A 1 97 ? 2.121 -9.751 -4.374 1.00 90.12 97 TYR A N 1
ATOM 708 C CA . TYR A 1 97 ? 1.917 -9.717 -2.923 1.00 90.12 97 TYR A CA 1
ATOM 709 C C . TYR A 1 97 ? 0.448 -9.524 -2.525 1.00 90.12 97 TYR A C 1
ATOM 711 O O . TYR A 1 97 ? -0.013 -10.151 -1.562 1.00 90.12 97 TYR A O 1
ATOM 719 N N . VAL A 1 98 ? -0.307 -8.725 -3.285 1.00 93.56 98 VAL A N 1
ATOM 720 C CA . VAL A 1 98 ? -1.733 -8.469 -3.010 1.00 93.56 98 VAL A CA 1
ATOM 721 C C . VAL A 1 98 ? -2.683 -9.489 -3.643 1.00 93.56 98 VAL A C 1
ATOM 723 O O . VAL A 1 98 ? -3.838 -9.574 -3.248 1.00 93.56 98 VAL A O 1
ATOM 726 N N . LYS A 1 99 ? -2.209 -10.353 -4.552 1.00 93.19 99 LYS A N 1
ATOM 727 C CA . LYS A 1 99 ? -3.038 -11.347 -5.270 1.00 93.19 99 LYS A CA 1
ATOM 728 C C . LYS A 1 99 ? -3.896 -12.261 -4.379 1.00 93.19 99 LYS A C 1
ATOM 730 O O . LYS A 1 99 ? -4.862 -12.850 -4.848 1.00 93.19 99 LYS A O 1
ATOM 735 N N . ARG A 1 100 ? -3.515 -12.455 -3.114 1.00 91.50 100 ARG A N 1
ATOM 736 C CA . ARG A 1 100 ? -4.231 -13.312 -2.149 1.00 91.50 100 ARG A CA 1
ATOM 737 C C . ARG A 1 100 ? -4.748 -12.531 -0.942 1.00 91.50 100 ARG A C 1
ATOM 739 O O . ARG A 1 100 ? -4.782 -13.086 0.154 1.00 91.50 100 ARG A O 1
ATOM 746 N N . SER A 1 101 ? -5.039 -11.251 -1.113 1.00 93.81 101 SER A N 1
ATOM 747 C CA . SER A 1 101 ? -5.601 -10.385 -0.079 1.00 93.81 101 SER A CA 1
ATOM 748 C C . SER A 1 101 ? -6.855 -9.684 -0.618 1.00 93.81 101 SER A C 1
ATOM 750 O O . SER A 1 101 ? -7.145 -9.788 -1.812 1.00 93.81 101 SER A O 1
ATOM 752 N N . PRO A 1 102 ? -7.595 -8.939 0.220 1.00 94.38 102 PRO A N 1
ATOM 753 C CA . PRO A 1 102 ? -8.692 -8.082 -0.236 1.00 94.38 102 PRO A CA 1
ATOM 754 C C . PRO A 1 102 ? -8.306 -7.081 -1.338 1.00 94.38 102 PRO A C 1
ATOM 756 O O . PRO A 1 102 ? -9.175 -6.573 -2.035 1.00 94.38 102 PRO A O 1
ATOM 759 N N . PHE A 1 103 ? -7.009 -6.808 -1.523 1.00 95.50 103 PHE A N 1
ATOM 760 C CA . PHE A 1 103 ? -6.497 -5.930 -2.580 1.00 95.50 103 PHE A CA 1
ATOM 761 C C . PHE A 1 103 ? -6.202 -6.656 -3.901 1.00 95.50 103 PHE A C 1
ATOM 763 O O . PHE A 1 103 ? -5.620 -6.052 -4.799 1.00 95.50 103 PHE A O 1
ATOM 770 N N . ALA A 1 104 ? -6.587 -7.928 -4.052 1.00 94.62 104 ALA A N 1
ATOM 771 C CA . ALA A 1 104 ? -6.339 -8.694 -5.275 1.00 94.62 104 ALA A CA 1
ATOM 772 C C . ALA A 1 104 ? -6.913 -8.024 -6.536 1.00 94.62 104 ALA A C 1
ATOM 774 O O . ALA A 1 104 ? -6.303 -8.121 -7.600 1.00 94.62 104 ALA A O 1
ATOM 775 N N . ASP A 1 105 ? -8.034 -7.313 -6.388 1.00 93.06 105 ASP A N 1
ATOM 776 C CA . ASP A 1 105 ? -8.739 -6.626 -7.475 1.00 93.06 105 ASP A CA 1
ATOM 777 C C . ASP A 1 105 ? -8.467 -5.109 -7.511 1.00 93.06 105 ASP A C 1
ATOM 779 O O . ASP A 1 105 ? -9.092 -4.376 -8.281 1.00 93.06 105 ASP A O 1
ATOM 783 N N . CYS A 1 106 ? -7.541 -4.603 -6.686 1.00 93.62 106 CYS A N 1
ATOM 784 C CA . CYS A 1 106 ? -7.162 -3.193 -6.727 1.00 93.62 106 CYS A CA 1
ATOM 785 C C . CYS A 1 106 ? -6.501 -2.850 -8.066 1.00 93.62 106 CYS A C 1
ATOM 787 O O . C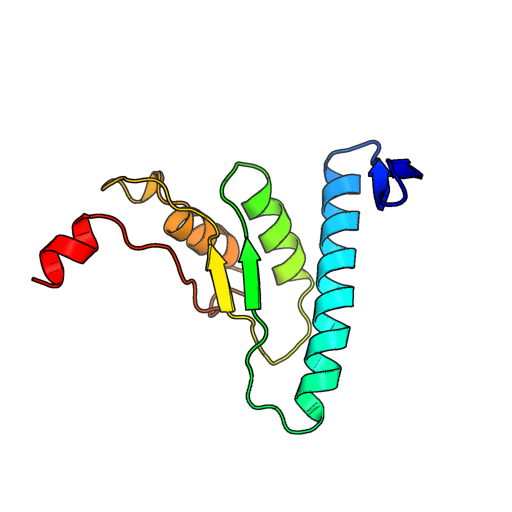YS A 1 106 ? -5.610 -3.554 -8.548 1.00 93.62 106 CYS A O 1
ATOM 789 N N . ARG A 1 107 ? -6.868 -1.698 -8.634 1.00 94.25 107 ARG A N 1
ATOM 790 C CA . ARG A 1 107 ? -6.145 -1.137 -9.777 1.00 94.25 107 ARG A CA 1
ATOM 791 C C . ARG A 1 107 ? -4.756 -0.693 -9.320 1.00 94.25 107 ARG A C 1
ATOM 793 O O . ARG A 1 107 ? -4.652 0.089 -8.377 1.00 94.25 107 ARG A O 1
ATOM 800 N N . ILE A 1 108 ? -3.717 -1.156 -10.012 1.00 93.81 108 ILE A N 1
ATOM 801 C CA . ILE A 1 108 ? -2.332 -0.711 -9.814 1.00 93.81 108 ILE A CA 1
ATOM 802 C C . ILE A 1 108 ? -1.963 0.224 -10.966 1.00 93.81 108 ILE A C 1
ATOM 804 O O . ILE A 1 108 ? -2.097 -0.140 -12.133 1.00 93.81 108 ILE A O 1
ATOM 808 N N . LEU A 1 109 ? -1.539 1.439 -10.631 1.00 93.06 109 LEU A N 1
ATOM 809 C CA . LEU A 1 109 ? -1.017 2.434 -11.559 1.00 93.06 109 LEU A CA 1
ATOM 810 C C . LEU A 1 109 ? 0.481 2.586 -11.327 1.00 93.06 109 LEU A C 1
ATOM 812 O O . LEU A 1 109 ? 0.904 2.861 -10.207 1.00 93.06 109 LEU A O 1
ATOM 816 N N . SER A 1 110 ? 1.273 2.443 -12.381 1.00 90.50 110 SER A N 1
ATOM 817 C CA . SER A 1 110 ? 2.718 2.654 -12.353 1.00 90.50 110 SER A CA 1
ATOM 818 C C . SER A 1 110 ? 3.131 3.666 -13.418 1.00 90.50 110 SER A C 1
ATOM 820 O O . SER A 1 110 ? 2.446 3.783 -14.438 1.00 90.50 110 SER A O 1
ATOM 822 N N . PRO A 1 111 ? 4.236 4.403 -13.208 1.00 86.19 111 PRO A N 1
ATOM 823 C CA . PRO A 1 111 ? 4.887 5.131 -14.287 1.00 86.19 111 PRO A CA 1
ATOM 824 C C . PRO A 1 111 ? 5.160 4.215 -15.485 1.00 86.19 111 PRO A C 1
ATOM 826 O O . PRO A 1 111 ? 5.444 3.028 -15.312 1.00 86.19 111 PRO A O 1
ATOM 829 N N . VAL A 1 112 ? 5.068 4.785 -16.686 1.00 76.00 112 VAL A N 1
ATOM 830 C CA . VAL A 1 112 ? 5.294 4.063 -17.941 1.00 76.00 112 VAL A CA 1
ATOM 831 C C . VAL A 1 112 ? 6.758 3.628 -18.024 1.00 76.00 112 VAL A C 1
ATOM 833 O O . VAL A 1 112 ? 7.657 4.425 -17.754 1.00 76.00 112 VAL A O 1
ATOM 836 N N . VAL A 1 113 ? 6.993 2.383 -18.433 1.00 71.62 113 VAL A N 1
ATOM 837 C CA . VAL A 1 113 ? 8.325 1.866 -18.788 1.00 71.62 113 VAL A CA 1
ATOM 838 C C . VAL A 1 113 ? 8.421 1.702 -20.305 1.00 71.62 113 VAL A C 1
ATOM 840 O O . VAL A 1 113 ? 7.426 1.373 -20.940 1.00 71.62 113 VAL A O 1
ATOM 843 N N . ASP A 1 114 ? 9.593 1.921 -20.908 1.00 57.84 114 ASP A N 1
ATOM 844 C CA . ASP A 1 114 ? 9.794 1.999 -22.373 1.00 57.84 114 ASP A CA 1
ATOM 845 C C . ASP A 1 114 ? 9.043 0.972 -23.231 1.00 57.84 114 ASP A C 1
ATOM 847 O O . ASP A 1 114 ? 8.509 1.328 -24.280 1.00 57.84 114 ASP A O 1
ATOM 851 N N . GLY A 1 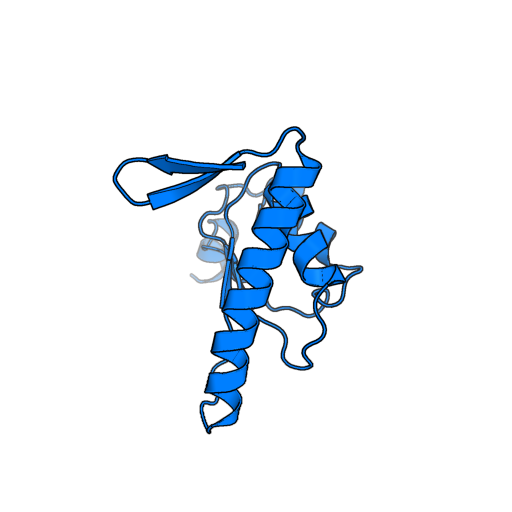115 ? 8.944 -0.285 -22.784 1.00 56.44 115 GLY A N 1
ATOM 852 C CA . GLY A 1 115 ? 8.213 -1.327 -23.516 1.00 56.44 115 GLY A CA 1
ATOM 853 C C . GLY A 1 115 ? 6.721 -1.024 -23.733 1.00 56.44 115 GLY A C 1
ATOM 854 O O . GLY A 1 115 ? 6.080 -1.658 -24.572 1.00 56.44 115 GLY A O 1
ATOM 855 N N . GLU A 1 116 ? 6.162 -0.065 -22.994 1.00 57.66 116 GLU A N 1
ATOM 856 C CA . GLU A 1 116 ? 4.805 0.467 -23.140 1.00 57.66 116 GLU A CA 1
ATOM 857 C C . GLU A 1 116 ? 4.758 1.733 -24.017 1.00 57.66 116 GLU A C 1
ATOM 859 O O . GLU A 1 116 ? 3.766 1.953 -24.719 1.00 57.66 116 GLU A O 1
ATOM 864 N N . LEU A 1 117 ? 5.835 2.532 -24.043 1.00 53.91 117 LEU A N 1
ATOM 865 C CA . LEU A 1 117 ? 5.964 3.695 -24.932 1.00 53.91 117 LEU A CA 1
ATOM 866 C C . LEU A 1 117 ? 6.132 3.262 -26.393 1.00 53.91 117 LEU A C 1
ATOM 868 O O . LEU A 1 117 ? 5.471 3.816 -27.266 1.00 53.91 117 LEU A O 1
ATOM 872 N N . GLU A 1 118 ? 6.928 2.221 -26.657 1.00 51.91 118 GLU A N 1
ATOM 873 C CA . GLU A 1 118 ? 7.125 1.674 -28.010 1.00 51.91 118 GLU A CA 1
ATOM 874 C C . GLU A 1 118 ? 5.851 1.061 -28.611 1.00 51.91 118 GLU A C 1
ATOM 876 O O . GLU A 1 118 ? 5.716 0.981 -29.827 1.00 51.91 118 GLU A O 1
ATOM 881 N N . ARG A 1 119 ? 4.894 0.632 -27.777 1.00 50.09 119 ARG A N 1
ATOM 882 C CA . ARG A 1 119 ? 3.601 0.075 -28.223 1.00 50.09 119 ARG A CA 1
ATOM 883 C C . ARG A 1 119 ? 2.517 1.132 -28.432 1.00 50.09 119 ARG A C 1
ATOM 885 O O . ARG A 1 119 ? 1.422 0.788 -28.873 1.00 50.09 119 ARG A O 1
ATOM 892 N N . SER A 1 120 ? 2.807 2.379 -28.072 1.00 46.94 120 SER A N 1
ATOM 893 C CA . SER A 1 120 ? 1.879 3.512 -28.148 1.00 46.94 120 SER A CA 1
ATOM 894 C C . SER A 1 120 ? 2.231 4.500 -29.272 1.00 46.94 120 SER A C 1
ATOM 896 O O . SER A 1 120 ? 1.535 5.505 -29.421 1.00 46.94 120 SER A O 1
ATOM 898 N N . ALA A 1 121 ? 3.294 4.221 -30.039 1.00 46.06 121 ALA A N 1
ATOM 899 C CA . ALA A 1 121 ? 3.730 4.950 -31.234 1.00 46.06 121 ALA A CA 1
ATOM 900 C C . ALA A 1 121 ? 3.379 4.166 -32.508 1.00 46.06 121 ALA A C 1
ATOM 902 O O . ALA A 1 121 ? 3.061 4.826 -33.522 1.00 46.06 121 ALA A O 1
#

Secondary structure (DSSP, 8-state):
-EEEETTEEEE--SSHHHHHHHHHHHHHHHHHHHHHHHTTT--PPPEEEE--STTHHHHHHHHHHT---SSPPEEEES-----S-TTT-HHHHHHHHHTTSTTTT--EE----HHHHTT--

Foldseek 3Di:
DWDADVNRTDDDDPDLVRVLVVLLVVVVVVVVVVVVVCVVPPPDQAEDEFEDDDSGLVSVLSNQQPDDDPGAHAYEYPAFDQDPDLVRTSQSVNQVSCCPGNCVVHHYHYPDHVVVVVVVD

Sequence (121 aa):
MTVHIAGTPVHVGKTREDVLSAATLTVLEAAQAELKALGTGSHQTPSIVVSGGATTPALVRAIADSWHHAILPTLILSDERWTTDPSMSNAHELARYVKRSPFADCRILSPVVDGELERSA

Radius of gyration: 16.32 Å; chains: 1; bounding box: 35×32×53 Å

pLDDT: mean 86.77, std 12.04, range [46.06, 96.06]